Protein AF-A0A1X9MBG9-F1 (afdb_monomer_lite)

Structure (mmCIF, N/CA/C/O backbone):
data_AF-A0A1X9MBG9-F1
#
_entry.id   AF-A0A1X9MBG9-F1
#
loop_
_atom_site.group_PDB
_atom_site.id
_atom_site.type_symbol
_atom_site.label_atom_id
_atom_site.label_alt_id
_atom_site.label_comp_id
_atom_site.label_asym_id
_atom_site.label_entity_id
_atom_site.label_seq_id
_atom_site.pdbx_PDB_ins_code
_atom_site.Cartn_x
_atom_site.Cartn_y
_atom_site.Cartn_z
_atom_site.occupancy
_atom_site.B_iso_or_equiv
_atom_site.auth_seq_id
_atom_site.auth_comp_id
_atom_site.auth_asym_id
_atom_site.auth_atom_id
_atom_site.pdbx_PDB_model_num
ATOM 1 N N . MET A 1 1 ? 6.823 -21.644 5.432 1.00 43.78 1 MET A N 1
ATOM 2 C CA . MET A 1 1 ? 5.943 -20.482 5.663 1.00 43.78 1 MET A CA 1
ATOM 3 C C . MET A 1 1 ? 6.638 -19.580 6.675 1.00 43.78 1 MET A C 1
ATOM 5 O O . MET A 1 1 ? 6.839 -20.013 7.802 1.00 43.78 1 MET A O 1
ATOM 9 N N . LEU A 1 2 ? 7.128 -18.412 6.254 1.00 40.94 2 LEU A N 1
ATOM 10 C CA . LEU A 1 2 ? 7.703 -17.411 7.163 1.00 40.94 2 LEU A CA 1
ATOM 11 C C . LEU A 1 2 ? 6.533 -16.641 7.786 1.00 40.94 2 LEU A C 1
ATOM 13 O O . LEU A 1 2 ? 5.753 -16.050 7.049 1.00 40.94 2 LEU A O 1
ATOM 17 N N . LYS A 1 3 ? 6.376 -16.708 9.113 1.00 43.97 3 LYS A N 1
ATOM 18 C CA . LYS A 1 3 ? 5.411 -15.889 9.861 1.00 43.97 3 LYS A CA 1
ATOM 19 C C . LYS A 1 3 ? 6.090 -14.587 10.278 1.00 43.97 3 LYS A C 1
ATOM 21 O O . LYS A 1 3 ? 7.106 -14.641 10.970 1.00 43.97 3 LYS A O 1
ATOM 26 N N . ILE A 1 4 ? 5.523 -13.449 9.890 1.00 54.88 4 ILE A N 1
ATOM 27 C CA . ILE A 1 4 ? 5.888 -12.126 10.412 1.00 54.88 4 ILE A CA 1
ATOM 28 C C . ILE A 1 4 ? 4.855 -11.800 11.494 1.00 54.88 4 ILE A C 1
ATOM 30 O O . ILE A 1 4 ? 3.821 -11.210 11.215 1.00 54.88 4 ILE A O 1
ATOM 34 N N . GLY A 1 5 ? 5.052 -12.298 12.716 1.00 63.59 5 GLY A N 1
ATOM 35 C CA . GLY A 1 5 ? 4.007 -12.206 13.746 1.00 63.59 5 GLY A CA 1
ATOM 36 C C . GLY A 1 5 ? 2.673 -12.819 13.282 1.00 63.59 5 GLY A C 1
ATOM 37 O O . GLY A 1 5 ? 2.654 -13.950 12.787 1.00 63.59 5 GLY A O 1
ATOM 38 N N . GLU A 1 6 ? 1.576 -12.074 13.442 1.00 79.56 6 GLU A N 1
ATOM 39 C CA . GLU A 1 6 ? 0.221 -12.428 12.973 1.00 79.56 6 GLU A CA 1
ATOM 40 C C . GLU A 1 6 ? -0.058 -12.028 11.508 1.00 79.56 6 GLU A C 1
ATOM 42 O O . GLU A 1 6 ? -1.164 -12.238 11.015 1.00 79.56 6 GLU A O 1
ATOM 47 N N . MET A 1 7 ? 0.931 -11.489 10.786 1.00 88.56 7 MET A N 1
ATOM 48 C CA . MET A 1 7 ? 0.772 -11.098 9.386 1.00 88.56 7 MET A CA 1
ATOM 49 C C . MET A 1 7 ? 0.807 -12.321 8.458 1.00 88.56 7 MET A C 1
ATOM 51 O O . MET A 1 7 ? 1.731 -13.145 8.482 1.00 88.56 7 MET A O 1
ATOM 55 N N . ASN A 1 8 ? -0.219 -12.416 7.621 1.00 91.19 8 ASN A N 1
ATOM 56 C CA . ASN A 1 8 ? -0.389 -13.398 6.564 1.00 91.19 8 ASN A CA 1
ATOM 57 C C . ASN A 1 8 ? 0.227 -12.897 5.254 1.00 91.19 8 ASN A C 1
ATOM 59 O O . ASN A 1 8 ? 0.450 -11.702 5.067 1.00 91.19 8 ASN A O 1
ATOM 63 N N . ARG A 1 9 ? 0.484 -13.838 4.340 1.00 91.94 9 ARG A N 1
ATOM 64 C CA . ARG A 1 9 ? 0.941 -13.556 2.978 1.00 91.94 9 ARG A CA 1
ATOM 65 C C . ARG A 1 9 ? 0.160 -14.398 1.977 1.00 91.94 9 ARG A C 1
ATOM 67 O O . ARG A 1 9 ? 0.116 -15.620 2.137 1.00 91.94 9 ARG A O 1
ATOM 74 N N . SER A 1 10 ? -0.368 -13.772 0.932 1.00 92.06 10 SER A N 1
ATOM 75 C CA . SER A 1 10 ? -0.927 -14.449 -0.247 1.00 92.06 10 SER A CA 1
ATOM 76 C C . SER A 1 10 ? -0.186 -14.027 -1.514 1.00 92.06 10 SER A C 1
ATOM 78 O O . SER A 1 10 ? 0.456 -12.980 -1.550 1.00 92.06 10 SER A O 1
ATOM 80 N N . PHE A 1 11 ? -0.235 -14.881 -2.533 1.00 91.25 11 PHE A N 1
ATOM 81 C CA . PHE A 1 11 ? 0.259 -14.584 -3.874 1.00 91.25 11 PHE A CA 1
ATOM 82 C C . PHE A 1 11 ? -0.929 -14.623 -4.832 1.00 91.25 11 PHE A C 1
ATOM 84 O O . PHE A 1 11 ? -1.712 -15.574 -4.772 1.00 91.25 11 PHE A O 1
ATOM 91 N N . ASN A 1 12 ? -1.069 -13.602 -5.670 1.00 89.12 12 ASN A N 1
ATOM 92 C CA . ASN A 1 12 ? -2.029 -13.569 -6.766 1.00 89.12 12 ASN A CA 1
ATOM 93 C C . ASN A 1 12 ? -1.282 -13.864 -8.063 1.00 89.12 12 ASN A C 1
ATOM 95 O O . ASN A 1 12 ? -0.416 -13.100 -8.476 1.00 89.12 12 ASN A O 1
ATOM 99 N N . GLU A 1 13 ? -1.618 -14.997 -8.676 1.00 84.50 13 GLU A N 1
ATOM 100 C CA . GLU A 1 13 ? -0.974 -15.466 -9.904 1.00 84.50 13 GLU A CA 1
ATOM 101 C C . GLU A 1 13 ? -1.325 -14.607 -11.125 1.00 84.50 13 GLU A C 1
ATOM 103 O O . GLU A 1 13 ? -0.520 -14.529 -12.045 1.00 84.50 13 GLU A O 1
ATOM 108 N N . GLU A 1 14 ? -2.498 -13.965 -11.149 1.00 83.81 14 GLU A N 1
ATOM 109 C CA . GLU A 1 14 ? -2.943 -13.148 -12.287 1.00 83.81 14 GLU A CA 1
ATOM 110 C C . GLU A 1 14 ? -2.207 -11.807 -12.346 1.00 83.81 14 GLU A C 1
ATOM 112 O O . GLU A 1 14 ? -1.862 -11.338 -13.429 1.00 83.81 14 GLU A O 1
ATOM 117 N N . GLU A 1 15 ? -1.950 -11.207 -11.184 1.00 83.56 15 GLU A N 1
ATOM 118 C CA . GLU A 1 15 ? -1.232 -9.931 -11.075 1.00 83.56 15 GLU A CA 1
ATOM 119 C C . GLU A 1 15 ? 0.274 -10.094 -10.827 1.00 83.56 15 GLU A C 1
ATOM 121 O O . GLU A 1 15 ? 1.006 -9.111 -10.862 1.00 83.56 15 GLU A O 1
ATOM 126 N N . GLU A 1 16 ? 0.734 -11.318 -10.551 1.00 88.31 16 GLU A N 1
ATOM 127 C CA . GLU A 1 16 ? 2.089 -11.610 -10.059 1.00 88.31 16 GLU A CA 1
ATOM 128 C C . GLU A 1 16 ? 2.459 -10.811 -8.784 1.00 88.31 16 GLU A C 1
ATOM 130 O O . GLU A 1 16 ? 3.627 -10.519 -8.518 1.00 88.31 16 GLU A O 1
ATOM 135 N N . THR A 1 17 ? 1.452 -10.524 -7.949 1.00 91.94 17 THR A N 1
ATOM 136 C CA . THR A 1 17 ? 1.548 -9.689 -6.739 1.00 91.94 17 THR A CA 1
ATOM 137 C C . THR A 1 17 ? 1.591 -10.531 -5.465 1.00 91.94 17 THR A C 1
ATOM 139 O O . THR A 1 17 ? 0.787 -11.452 -5.279 1.00 91.94 17 THR A O 1
ATOM 142 N N . TYR A 1 18 ? 2.454 -10.169 -4.512 1.00 94.75 18 TYR A N 1
ATOM 143 C CA . TYR A 1 18 ? 2.324 -10.612 -3.121 1.00 94.75 18 TYR A CA 1
ATOM 144 C C . TYR A 1 18 ? 1.553 -9.586 -2.290 1.00 94.75 18 TYR A C 1
ATOM 146 O O . TYR A 1 18 ? 1.871 -8.399 -2.312 1.00 94.75 18 TYR A O 1
ATOM 154 N N . TYR A 1 19 ? 0.603 -10.058 -1.482 1.00 95.69 19 TYR A N 1
ATOM 155 C CA . TYR A 1 19 ? -0.086 -9.231 -0.490 1.00 95.69 19 TYR A CA 1
ATOM 156 C C . TYR A 1 19 ? 0.262 -9.675 0.921 1.00 95.69 19 TYR A C 1
ATOM 158 O O . TYR A 1 19 ? 0.309 -10.876 1.213 1.00 95.69 19 TYR A O 1
ATOM 166 N N . TYR A 1 20 ? 0.433 -8.699 1.806 1.00 95.75 20 TYR A N 1
ATOM 167 C CA . TYR A 1 20 ? 0.710 -8.894 3.221 1.00 95.75 20 TYR A CA 1
ATOM 168 C C . TYR A 1 20 ? -0.336 -8.160 4.061 1.00 95.75 20 TYR A C 1
ATOM 170 O O . TYR A 1 20 ? -0.614 -6.980 3.835 1.00 95.75 20 TYR A O 1
ATOM 178 N N . TYR A 1 21 ? -0.941 -8.875 5.009 1.00 95.44 21 TYR A N 1
ATOM 179 C CA . TYR A 1 21 ? -2.094 -8.384 5.769 1.00 95.44 21 TYR A CA 1
ATOM 180 C C . TYR A 1 21 ? -2.269 -9.113 7.106 1.00 95.44 21 TYR A C 1
ATOM 182 O O . TYR A 1 21 ? -1.902 -10.279 7.249 1.00 95.44 21 TYR A O 1
ATOM 190 N N . SER A 1 22 ? -2.898 -8.459 8.078 1.00 94.12 22 SER A N 1
ATOM 191 C CA . SER A 1 22 ? -3.495 -9.096 9.261 1.00 94.12 22 SER A CA 1
ATOM 192 C C . SER A 1 22 ? -5.019 -8.935 9.231 1.00 94.12 22 SER A C 1
ATOM 194 O O . SER A 1 22 ? -5.545 -8.150 8.442 1.00 94.12 22 SER A O 1
ATOM 196 N N . GLU A 1 23 ? -5.752 -9.656 10.085 1.00 92.50 23 GLU A N 1
ATOM 197 C CA . GLU A 1 23 ? -7.210 -9.470 10.201 1.00 92.50 23 GLU A CA 1
ATOM 198 C C . GLU A 1 23 ? -7.570 -8.022 10.559 1.00 92.50 23 GLU A C 1
ATOM 200 O O . GLU A 1 23 ? -8.516 -7.460 10.011 1.00 92.50 23 GLU A O 1
ATOM 205 N N . GLN A 1 24 ? -6.783 -7.396 11.439 1.00 94.19 24 GLN A N 1
ATOM 206 C CA . GLN A 1 24 ? -6.974 -6.000 11.817 1.00 94.19 24 GLN A CA 1
ATOM 207 C C . GLN A 1 24 ? -6.776 -5.063 10.619 1.00 94.19 24 GLN A C 1
ATOM 209 O O . GLN A 1 24 ? -7.629 -4.215 10.378 1.00 94.19 24 GLN A O 1
ATOM 214 N N . MET A 1 25 ? -5.721 -5.272 9.822 1.00 95.88 25 MET A N 1
ATOM 215 C CA . MET A 1 25 ? -5.480 -4.474 8.616 1.00 95.88 25 MET A CA 1
ATOM 216 C C . MET A 1 25 ? -6.629 -4.608 7.618 1.00 95.88 25 MET A C 1
ATOM 218 O O . MET A 1 25 ? -7.091 -3.604 7.094 1.00 95.88 25 MET A O 1
ATOM 222 N N . LEU A 1 26 ? -7.144 -5.821 7.388 1.00 95.12 26 LEU A N 1
ATOM 223 C CA . LEU A 1 26 ? -8.272 -6.019 6.473 1.00 95.12 26 LEU A CA 1
ATOM 224 C C . LEU A 1 26 ? -9.558 -5.343 6.972 1.00 95.12 26 LEU A C 1
ATOM 226 O O . LEU A 1 26 ? -10.315 -4.810 6.160 1.00 95.12 26 LEU A O 1
ATOM 230 N N . ASN A 1 27 ? -9.797 -5.328 8.287 1.00 94.19 27 ASN A N 1
ATOM 231 C CA . ASN A 1 27 ? -10.921 -4.600 8.884 1.00 94.19 27 ASN A CA 1
ATOM 232 C C . ASN A 1 27 ? -10.763 -3.082 8.738 1.00 94.19 27 ASN A C 1
ATOM 234 O O . ASN A 1 27 ? -11.734 -2.398 8.421 1.00 94.19 27 ASN A O 1
ATOM 238 N N . ASP A 1 28 ? -9.538 -2.583 8.902 1.00 96.62 28 ASP A N 1
ATOM 239 C CA . ASP A 1 28 ? -9.165 -1.184 8.667 1.00 96.62 28 ASP A CA 1
ATOM 240 C C . ASP A 1 28 ? -9.006 -0.856 7.172 1.00 96.62 28 ASP A C 1
ATOM 242 O O . ASP A 1 28 ? -8.676 0.275 6.824 1.00 96.62 28 ASP A O 1
ATOM 246 N N . LYS A 1 29 ? -9.242 -1.836 6.287 1.00 96.88 29 LYS A N 1
ATOM 247 C CA . LYS A 1 29 ? -9.101 -1.727 4.831 1.00 96.88 29 LYS A CA 1
ATOM 248 C C . LYS A 1 29 ? -7.719 -1.212 4.410 1.00 96.88 29 LYS A C 1
ATOM 250 O O . LYS A 1 29 ? -7.599 -0.339 3.554 1.00 96.88 29 LYS A O 1
ATOM 255 N N . VAL A 1 30 ? -6.681 -1.800 5.002 1.00 97.81 30 VAL A N 1
ATOM 256 C CA . VAL A 1 30 ? -5.257 -1.598 4.708 1.00 97.81 30 VAL A CA 1
ATOM 257 C C . VAL A 1 30 ? -4.635 -2.905 4.208 1.00 97.81 30 VAL A C 1
ATOM 259 O O . VAL A 1 30 ? -4.929 -3.985 4.725 1.00 97.81 30 VAL A O 1
ATOM 262 N N . VAL A 1 31 ? -3.735 -2.822 3.231 1.00 97.50 31 VAL A N 1
ATOM 263 C CA . VAL A 1 31 ? -2.938 -3.960 2.746 1.00 97.50 31 VAL A CA 1
ATOM 264 C C . VAL A 1 31 ? -1.575 -3.486 2.246 1.00 97.50 31 VAL A C 1
ATOM 266 O O . VAL A 1 31 ? -1.452 -2.376 1.737 1.00 97.50 31 VAL A O 1
ATOM 269 N N . ILE A 1 32 ? -0.543 -4.318 2.387 1.00 98.19 32 ILE A N 1
ATOM 270 C CA . ILE A 1 32 ? 0.776 -4.065 1.794 1.00 98.19 32 ILE A CA 1
ATOM 271 C C . ILE A 1 32 ? 0.908 -4.931 0.539 1.00 98.19 32 ILE A C 1
ATOM 273 O O . ILE A 1 32 ? 0.652 -6.137 0.596 1.00 98.19 32 ILE A O 1
ATOM 277 N N . LYS A 1 33 ? 1.338 -4.334 -0.570 1.00 97.19 33 LYS A N 1
ATOM 278 C CA . LYS A 1 33 ? 1.596 -4.997 -1.853 1.00 97.19 33 LYS A CA 1
ATOM 279 C C . LYS A 1 33 ? 3.081 -5.015 -2.154 1.00 97.19 33 LYS A C 1
ATOM 281 O O . LYS A 1 33 ? 3.774 -4.030 -1.928 1.00 97.19 33 LYS A O 1
ATOM 286 N N . GLU A 1 34 ? 3.554 -6.128 -2.692 1.00 97.25 34 GLU A N 1
ATOM 287 C CA . GLU A 1 34 ? 4.887 -6.266 -3.266 1.00 97.25 34 GLU A CA 1
ATOM 288 C C . GLU A 1 34 ? 4.755 -6.809 -4.686 1.00 97.25 34 GLU A C 1
ATOM 290 O O . GLU A 1 34 ? 4.195 -7.885 -4.899 1.00 97.25 34 GLU A O 1
ATOM 295 N N . ASN A 1 35 ? 5.320 -6.067 -5.631 1.00 95.19 35 ASN A N 1
ATOM 296 C CA . ASN A 1 35 ? 5.363 -6.400 -7.043 1.00 95.19 35 ASN A CA 1
ATOM 297 C C . ASN A 1 35 ? 6.802 -6.433 -7.529 1.00 95.19 35 ASN A C 1
ATOM 299 O O . ASN A 1 35 ? 7.615 -5.594 -7.149 1.00 95.19 35 ASN A O 1
ATOM 303 N N . THR A 1 36 ? 7.112 -7.393 -8.392 1.00 93.00 36 THR A N 1
ATOM 304 C CA . THR A 1 36 ? 8.385 -7.446 -9.114 1.00 93.00 36 THR A CA 1
ATOM 305 C C . THR A 1 36 ? 8.082 -7.526 -10.596 1.00 93.00 36 THR A C 1
ATOM 307 O O . THR A 1 36 ? 7.337 -8.404 -11.015 1.00 93.00 36 THR A O 1
ATOM 310 N N . PHE A 1 37 ? 8.644 -6.624 -11.391 1.00 91.06 37 PHE A N 1
ATOM 311 C CA . PHE A 1 37 ? 8.386 -6.577 -12.830 1.00 91.06 37 PHE A CA 1
ATOM 312 C C . PHE A 1 37 ? 9.644 -6.176 -13.597 1.00 91.06 37 PHE A C 1
ATOM 314 O O . PHE A 1 37 ? 10.601 -5.634 -13.042 1.00 91.06 37 PHE A O 1
ATOM 321 N N . MET A 1 38 ? 9.637 -6.483 -14.893 1.00 91.94 38 MET A N 1
ATOM 322 C CA . MET A 1 38 ? 10.690 -6.093 -15.822 1.00 91.94 38 MET A CA 1
ATOM 323 C C . MET A 1 38 ? 10.331 -4.760 -16.480 1.00 91.94 38 MET A C 1
ATOM 325 O O . MET A 1 38 ? 9.210 -4.582 -16.962 1.00 91.94 38 MET A O 1
ATOM 329 N N . THR A 1 39 ? 11.274 -3.824 -16.502 1.00 89.56 39 THR A N 1
ATOM 330 C CA . THR A 1 39 ? 11.106 -2.531 -17.167 1.00 89.56 39 THR A CA 1
ATOM 331 C C . THR A 1 39 ? 11.413 -2.624 -18.660 1.00 89.56 39 THR A C 1
ATOM 333 O O . THR A 1 39 ? 11.897 -3.635 -19.163 1.00 89.56 39 THR A O 1
ATOM 336 N N . ILE A 1 40 ? 11.140 -1.538 -19.388 1.00 88.81 40 ILE A N 1
ATOM 337 C CA . ILE A 1 40 ? 11.424 -1.429 -20.830 1.00 88.81 40 ILE A CA 1
ATOM 338 C C . ILE A 1 40 ? 12.934 -1.527 -21.121 1.00 88.81 40 ILE A C 1
ATOM 340 O O . ILE A 1 40 ? 13.314 -1.931 -22.217 1.00 88.81 40 ILE A O 1
ATOM 344 N N . ASP A 1 41 ? 13.778 -1.192 -20.143 1.00 92.00 41 ASP A N 1
ATOM 345 C CA . ASP A 1 41 ? 15.239 -1.220 -20.256 1.00 92.00 41 ASP A CA 1
ATOM 346 C C . ASP A 1 41 ? 15.845 -2.563 -19.792 1.00 92.00 41 ASP A C 1
ATOM 348 O O . ASP A 1 41 ? 17.032 -2.628 -19.478 1.00 92.00 41 ASP A O 1
ATOM 352 N N . ASP A 1 42 ? 15.036 -3.630 -19.726 1.00 90.44 42 ASP A N 1
ATOM 353 C CA . ASP A 1 42 ? 15.407 -4.975 -19.254 1.00 90.44 42 ASP A CA 1
ATOM 354 C C . ASP A 1 42 ? 15.920 -5.027 -17.795 1.00 90.44 42 ASP A C 1
ATOM 356 O O . ASP A 1 42 ? 16.530 -6.015 -17.371 1.00 90.44 42 ASP A O 1
ATOM 360 N N . ASN A 1 43 ? 15.646 -3.991 -16.991 1.00 92.06 43 ASN A N 1
ATOM 361 C CA . ASN A 1 43 ? 15.921 -4.008 -15.554 1.00 92.06 43 ASN A CA 1
ATOM 362 C C . ASN A 1 43 ? 14.788 -4.713 -14.804 1.00 92.06 43 ASN A C 1
ATOM 364 O O . ASN A 1 43 ? 13.635 -4.680 -15.228 1.00 92.06 43 ASN A O 1
ATOM 368 N N . VAL A 1 44 ? 15.110 -5.337 -13.671 1.00 93.88 44 VAL A N 1
ATOM 369 C CA . VAL A 1 44 ? 14.109 -5.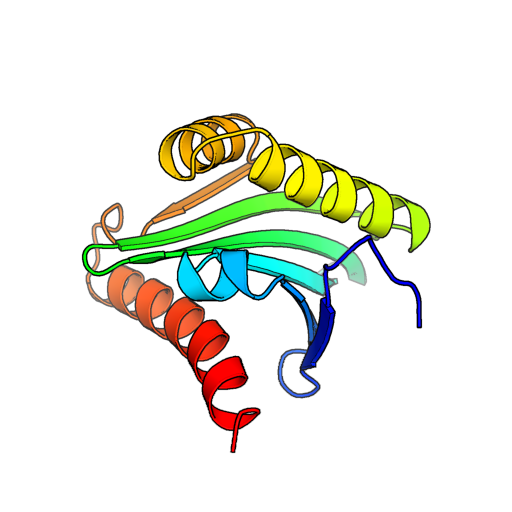905 -12.760 1.00 93.88 44 VAL A CA 1
ATOM 370 C C . VAL A 1 44 ? 13.994 -4.988 -11.556 1.00 93.88 44 VAL A C 1
ATOM 372 O O . VAL A 1 44 ? 14.991 -4.738 -10.877 1.00 93.88 44 VAL A O 1
ATOM 375 N N . GLU A 1 45 ? 12.782 -4.521 -11.295 1.00 95.69 45 GLU A N 1
ATOM 376 C CA . GLU A 1 45 ? 12.475 -3.601 -10.202 1.00 95.69 45 GLU A CA 1
ATOM 377 C C . GLU A 1 45 ? 11.523 -4.248 -9.200 1.00 95.69 45 GLU A C 1
ATOM 379 O O . GLU A 1 45 ? 10.744 -5.148 -9.538 1.00 95.69 45 GLU A O 1
ATOM 384 N N . THR A 1 46 ? 11.576 -3.767 -7.960 1.00 96.88 46 THR A N 1
ATOM 385 C CA . THR A 1 46 ? 10.603 -4.098 -6.918 1.00 96.88 46 THR A CA 1
ATOM 386 C C . THR A 1 46 ? 9.814 -2.849 -6.548 1.00 96.88 46 THR A C 1
ATOM 388 O O . THR A 1 46 ? 10.392 -1.803 -6.261 1.00 96.88 46 THR A O 1
ATOM 391 N N . ILE A 1 47 ? 8.489 -2.977 -6.489 1.00 97.56 47 ILE A N 1
ATOM 392 C CA . ILE A 1 47 ? 7.598 -1.990 -5.881 1.00 97.56 47 ILE A CA 1
ATOM 393 C C . ILE A 1 47 ? 7.022 -2.576 -4.600 1.00 97.56 47 ILE A C 1
ATOM 395 O O . ILE A 1 47 ? 6.474 -3.677 -4.614 1.00 97.56 47 ILE A O 1
ATOM 399 N N . ILE A 1 48 ? 7.109 -1.820 -3.507 1.00 98.38 48 ILE A N 1
ATOM 400 C CA . ILE A 1 48 ? 6.365 -2.090 -2.276 1.00 98.38 48 ILE A CA 1
ATOM 401 C C . ILE A 1 48 ? 5.447 -0.903 -2.024 1.00 98.38 48 ILE A C 1
ATOM 403 O O . ILE A 1 48 ? 5.925 0.231 -1.930 1.00 98.38 48 ILE A O 1
ATOM 407 N N . SER A 1 49 ? 4.150 -1.153 -1.889 1.00 98.19 49 SER A N 1
ATOM 408 C CA . SER A 1 49 ? 3.168 -0.112 -1.595 1.00 98.19 49 SER A CA 1
ATOM 409 C C . SER A 1 49 ? 2.208 -0.503 -0.479 1.00 98.19 49 SER A C 1
ATOM 411 O O . SER A 1 49 ? 2.080 -1.675 -0.123 1.00 98.19 49 SER A O 1
ATOM 413 N N . VAL A 1 50 ? 1.570 0.500 0.114 1.00 98.50 50 VAL A N 1
ATOM 414 C CA . VAL A 1 50 ? 0.466 0.331 1.058 1.00 98.50 50 VAL A CA 1
ATOM 415 C C . VAL A 1 50 ? -0.786 0.888 0.409 1.00 98.50 50 VAL A C 1
ATOM 417 O O . VAL A 1 50 ? -0.815 2.060 0.049 1.00 98.50 50 VAL A O 1
ATOM 420 N N . GLU A 1 51 ? -1.817 0.063 0.285 1.00 98.12 51 GLU A N 1
ATOM 421 C CA . GLU A 1 51 ? -3.129 0.492 -0.189 1.00 98.12 51 GLU A CA 1
ATOM 422 C C . GLU A 1 51 ? -4.079 0.661 0.999 1.00 98.12 51 GLU A C 1
ATOM 424 O O . GLU A 1 51 ? -4.098 -0.160 1.922 1.00 98.12 51 GLU A O 1
ATOM 429 N N . HIS A 1 52 ? -4.882 1.721 0.959 1.00 97.88 52 HIS A N 1
ATOM 430 C CA . HIS A 1 52 ? -5.938 1.997 1.925 1.00 97.88 52 HIS A CA 1
ATOM 431 C C . HIS A 1 52 ? -7.231 2.380 1.202 1.00 97.88 52 HIS A C 1
ATOM 433 O O . HIS A 1 52 ? -7.228 3.207 0.287 1.00 97.88 52 HIS A O 1
ATOM 439 N N . LEU A 1 53 ? -8.345 1.779 1.617 1.00 95.69 53 LEU A N 1
ATOM 440 C CA . LEU A 1 53 ? -9.667 2.042 1.055 1.00 95.69 53 LEU A CA 1
ATOM 441 C C . LEU A 1 53 ? -10.639 2.452 2.152 1.00 95.69 53 LEU A C 1
ATOM 443 O O . LEU A 1 53 ? -10.897 1.694 3.077 1.00 95.69 53 LEU A O 1
ATOM 447 N N . ASN A 1 54 ? -11.271 3.608 2.010 1.00 90.56 54 ASN A N 1
ATOM 448 C CA . ASN A 1 54 ? -12.386 3.988 2.870 1.00 90.56 54 ASN A CA 1
ATOM 449 C C . ASN A 1 54 ? -13.579 4.468 2.034 1.00 90.56 54 ASN A C 1
ATOM 451 O O . ASN A 1 54 ? -13.531 4.509 0.806 1.00 90.56 54 ASN A O 1
ATOM 455 N N . ASP A 1 55 ? -14.673 4.826 2.706 1.00 85.00 55 ASP A N 1
ATOM 456 C CA . ASP A 1 55 ? -15.915 5.243 2.043 1.00 85.00 55 ASP A CA 1
ATOM 457 C C . ASP A 1 55 ? -15.757 6.502 1.169 1.00 85.00 55 ASP A C 1
ATOM 459 O O . ASP A 1 55 ? -16.606 6.776 0.317 1.00 85.00 55 ASP A O 1
ATOM 463 N N . LEU A 1 56 ? -14.702 7.292 1.389 1.00 88.56 56 LEU A N 1
ATOM 464 C CA . LEU A 1 56 ? -14.470 8.574 0.725 1.00 88.56 56 LEU A CA 1
ATOM 465 C C . LEU A 1 56 ? -13.343 8.526 -0.308 1.00 88.56 56 LEU A C 1
ATOM 467 O O . LEU A 1 56 ? -13.427 9.245 -1.305 1.00 88.56 56 LEU A O 1
ATOM 471 N N . ASP A 1 57 ? -12.302 7.726 -0.078 1.00 93.69 57 ASP A N 1
ATOM 472 C CA . ASP A 1 57 ? -11.088 7.728 -0.893 1.00 93.69 57 ASP A CA 1
ATOM 473 C C . ASP A 1 57 ? -10.458 6.339 -1.037 1.00 93.69 57 ASP A C 1
ATOM 475 O O . ASP A 1 57 ? -10.682 5.432 -0.232 1.00 93.69 57 ASP A O 1
ATOM 479 N N . ALA A 1 58 ? -9.630 6.219 -2.070 1.00 96.56 58 ALA A N 1
ATOM 480 C CA . ALA A 1 58 ? -8.740 5.096 -2.297 1.00 96.56 58 ALA A CA 1
ATOM 481 C C . ALA A 1 58 ? -7.318 5.648 -2.472 1.00 96.56 58 ALA A C 1
ATOM 483 O O . ALA A 1 58 ? -7.079 6.519 -3.317 1.00 96.56 58 ALA A O 1
ATOM 484 N N . GLU A 1 59 ? -6.402 5.172 -1.637 1.00 97.75 59 GLU A N 1
ATOM 485 C CA . GLU A 1 59 ? -5.054 5.707 -1.472 1.00 97.75 59 GLU A CA 1
ATOM 486 C C . GLU A 1 59 ? -4.007 4.611 -1.701 1.00 97.75 59 GLU A C 1
ATOM 488 O O . GLU A 1 59 ? -4.141 3.510 -1.171 1.00 97.75 59 GLU A O 1
ATOM 493 N N . ASP A 1 60 ? -2.956 4.929 -2.455 1.00 97.88 60 ASP A N 1
ATOM 494 C CA . ASP A 1 60 ? -1.774 4.085 -2.657 1.00 97.88 60 ASP A CA 1
ATOM 495 C C . ASP A 1 60 ? -0.514 4.869 -2.264 1.00 97.88 60 ASP A C 1
ATOM 497 O O . ASP A 1 60 ? -0.237 5.957 -2.787 1.00 97.88 60 ASP A O 1
ATOM 501 N N . PHE A 1 61 ? 0.232 4.318 -1.309 1.00 98.31 61 PHE A N 1
ATOM 502 C CA . PHE A 1 61 ? 1.470 4.869 -0.769 1.00 98.31 61 PHE A CA 1
ATOM 503 C C . PHE A 1 61 ? 2.634 3.987 -1.219 1.00 98.31 61 PHE A C 1
ATOM 505 O O . PHE A 1 61 ? 2.870 2.916 -0.661 1.00 98.31 61 PHE A O 1
ATOM 512 N N . THR A 1 62 ? 3.383 4.418 -2.232 1.00 98.31 62 THR A N 1
ATOM 513 C CA . THR A 1 62 ? 4.571 3.693 -2.692 1.00 98.31 62 THR A CA 1
ATOM 514 C C . THR A 1 62 ? 5.713 3.916 -1.703 1.00 98.31 62 THR A C 1
ATOM 516 O O . THR A 1 62 ? 6.216 5.030 -1.564 1.00 98.31 62 THR A O 1
ATOM 519 N N . MET A 1 63 ? 6.141 2.856 -1.023 1.00 98.44 63 MET A N 1
ATOM 520 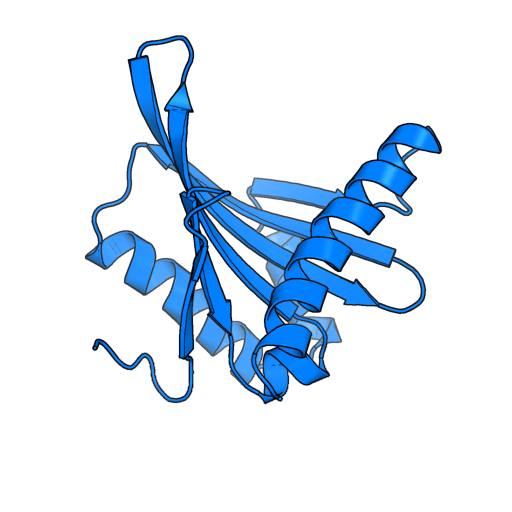C CA . MET A 1 63 ? 7.190 2.895 0.005 1.00 98.44 63 MET A CA 1
ATOM 521 C C . MET A 1 63 ? 8.575 2.610 -0.554 1.00 98.44 63 MET A C 1
ATOM 523 O O . MET A 1 63 ? 9.576 3.092 -0.030 1.00 98.44 63 MET A O 1
ATOM 527 N N . TYR A 1 64 ? 8.630 1.830 -1.626 1.00 98.19 64 TYR A N 1
ATOM 528 C CA . TYR A 1 64 ? 9.850 1.528 -2.350 1.00 98.19 64 TYR A CA 1
ATOM 529 C C . TYR A 1 64 ? 9.513 1.324 -3.820 1.00 98.19 64 TYR A C 1
ATOM 531 O O . TYR A 1 64 ? 8.520 0.668 -4.131 1.00 98.19 64 TYR A O 1
ATOM 539 N N . TRP A 1 65 ? 10.337 1.884 -4.699 1.00 96.62 65 TRP A N 1
ATOM 540 C CA . TRP A 1 65 ? 10.291 1.634 -6.132 1.00 96.62 65 TRP A CA 1
ATOM 541 C C . TRP A 1 65 ? 11.672 1.903 -6.719 1.00 96.62 65 TRP A C 1
ATOM 543 O O . TRP A 1 65 ? 12.044 3.058 -6.922 1.00 96.62 65 TRP A O 1
ATOM 553 N N . ASP A 1 66 ? 12.441 0.836 -6.910 1.00 95.62 66 ASP A N 1
ATOM 554 C CA . ASP A 1 66 ? 13.789 0.884 -7.480 1.00 95.62 66 ASP A CA 1
ATOM 555 C C . ASP A 1 66 ? 14.234 -0.548 -7.851 1.00 95.62 66 ASP A C 1
ATOM 557 O O . ASP A 1 66 ? 13.395 -1.446 -8.001 1.00 95.62 66 ASP A O 1
ATOM 561 N N . ASP A 1 67 ? 15.547 -0.759 -7.960 1.00 95.81 67 ASP A N 1
ATOM 562 C CA . ASP A 1 67 ? 16.231 -2.045 -8.115 1.00 95.81 67 ASP A CA 1
ATOM 563 C C . ASP A 1 67 ? 15.573 -3.230 -7.374 1.00 95.81 67 ASP A C 1
ATOM 565 O O . ASP A 1 67 ? 15.058 -3.123 -6.258 1.00 95.81 67 ASP A O 1
ATOM 569 N N . LEU A 1 68 ? 15.673 -4.421 -7.973 1.00 96.62 68 LEU A N 1
ATOM 570 C CA . LEU A 1 68 ? 15.223 -5.674 -7.366 1.00 96.62 68 LEU A CA 1
ATOM 571 C C . LEU A 1 68 ? 15.760 -5.855 -5.937 1.00 96.62 68 LEU A C 1
ATOM 573 O O . LEU A 1 68 ? 16.970 -5.963 -5.700 1.00 96.62 68 LEU A O 1
ATOM 577 N N . LEU A 1 69 ? 14.841 -6.012 -4.989 1.00 96.62 69 LEU A N 1
ATOM 578 C CA . LEU A 1 69 ? 15.181 -6.324 -3.610 1.00 96.62 69 LEU A CA 1
ATOM 579 C C . LEU A 1 69 ? 15.466 -7.813 -3.428 1.00 96.62 69 LEU A C 1
ATOM 581 O O . LEU A 1 69 ? 14.758 -8.694 -3.920 1.00 96.62 69 LEU A O 1
ATOM 585 N N . SER A 1 70 ? 16.489 -8.122 -2.629 1.00 96.00 70 SER A N 1
ATOM 586 C CA . SER A 1 70 ? 16.629 -9.484 -2.118 1.00 96.00 70 SER A CA 1
ATOM 587 C C . SER A 1 70 ? 15.476 -9.810 -1.156 1.00 96.00 70 SER A C 1
ATOM 589 O O . SER A 1 70 ? 14.999 -8.918 -0.446 1.00 96.00 70 SER A O 1
ATOM 591 N N . PRO A 1 71 ? 15.087 -11.092 -1.005 1.00 93.62 71 PRO A N 1
ATOM 592 C CA . PRO A 1 71 ? 13.968 -11.468 -0.138 1.00 93.62 71 PRO A CA 1
ATOM 593 C C . PRO A 1 71 ? 14.083 -10.963 1.309 1.00 93.62 71 PRO A C 1
ATOM 595 O O . PRO A 1 71 ? 13.075 -10.693 1.954 1.00 93.62 71 PRO A O 1
ATOM 598 N N . ILE A 1 72 ? 15.306 -10.823 1.839 1.00 94.19 72 ILE A N 1
ATOM 599 C CA . ILE A 1 72 ? 15.527 -10.305 3.197 1.00 94.19 72 ILE A CA 1
ATOM 600 C C . ILE A 1 72 ? 15.345 -8.783 3.289 1.00 94.19 72 ILE A C 1
ATOM 602 O O . ILE A 1 72 ? 14.975 -8.290 4.354 1.00 94.19 72 ILE A O 1
ATOM 606 N N . GLN A 1 73 ? 15.598 -8.039 2.208 1.00 97.12 73 GLN A N 1
ATOM 607 C CA . GLN A 1 73 ? 15.363 -6.595 2.160 1.00 97.12 73 GLN A CA 1
ATOM 608 C C . GLN A 1 73 ? 13.867 -6.300 2.070 1.00 97.12 73 GLN A C 1
ATOM 610 O O . GLN A 1 73 ? 13.376 -5.563 2.924 1.00 97.12 73 GLN A O 1
ATOM 615 N N . SER A 1 74 ? 13.141 -6.946 1.145 1.00 96.12 74 SER A N 1
ATOM 616 C CA . SER A 1 74 ? 11.675 -6.833 1.070 1.00 96.12 74 SER A CA 1
ATOM 617 C C . SER A 1 74 ? 11.035 -7.167 2.411 1.00 96.12 74 SER A C 1
ATOM 619 O O . SER A 1 74 ? 10.271 -6.378 2.959 1.00 96.12 74 SER A O 1
ATOM 621 N N . TYR A 1 75 ? 11.436 -8.297 3.005 1.00 94.31 75 TYR A N 1
ATOM 622 C CA . TYR A 1 75 ? 10.948 -8.728 4.314 1.00 94.31 75 TYR A CA 1
ATOM 623 C C . TYR A 1 75 ? 11.108 -7.654 5.396 1.00 94.31 75 TYR A C 1
ATOM 625 O O . TYR A 1 75 ? 10.200 -7.467 6.201 1.00 94.31 75 TYR A O 1
ATOM 633 N N . ARG A 1 76 ? 12.258 -6.969 5.446 1.00 95.69 76 ARG A N 1
ATOM 634 C CA . ARG A 1 76 ? 12.507 -5.923 6.447 1.00 95.69 76 ARG A CA 1
ATOM 635 C C . ARG A 1 76 ? 11.606 -4.716 6.227 1.00 95.69 76 ARG A C 1
ATOM 637 O O . ARG A 1 76 ? 10.979 -4.294 7.183 1.00 95.69 76 ARG A O 1
ATOM 644 N N . ILE A 1 77 ? 11.478 -4.238 4.990 1.00 97.31 77 ILE A N 1
ATOM 645 C CA . ILE A 1 77 ? 10.609 -3.095 4.668 1.00 97.31 77 ILE A CA 1
ATOM 646 C C . ILE A 1 77 ? 9.157 -3.402 5.045 1.00 97.31 77 ILE A C 1
ATOM 648 O O . ILE A 1 77 ? 8.525 -2.630 5.757 1.00 97.31 77 ILE A O 1
ATOM 652 N N . ILE A 1 78 ? 8.645 -4.564 4.634 1.00 97.69 78 ILE A N 1
ATOM 653 C CA . ILE A 1 78 ? 7.269 -4.983 4.934 1.00 97.69 78 ILE A CA 1
ATOM 654 C C . ILE A 1 78 ? 7.070 -5.122 6.450 1.00 97.69 78 ILE A C 1
ATOM 656 O O . ILE A 1 78 ? 6.047 -4.695 6.983 1.00 97.69 78 ILE A O 1
ATOM 660 N N . LYS A 1 79 ? 8.048 -5.696 7.161 1.00 95.88 79 LYS A N 1
ATOM 661 C CA . LYS A 1 79 ? 8.005 -5.812 8.622 1.00 95.88 79 LYS A CA 1
ATOM 662 C C . LYS A 1 79 ? 7.994 -4.441 9.301 1.00 95.88 79 LYS A C 1
ATOM 664 O O . LYS A 1 79 ? 7.194 -4.257 10.209 1.00 95.88 79 LYS A O 1
ATOM 669 N N . ASP A 1 80 ? 8.832 -3.508 8.864 1.00 97.12 80 ASP A N 1
ATOM 670 C CA . ASP A 1 80 ? 8.915 -2.166 9.446 1.00 97.12 80 ASP A CA 1
ATOM 671 C C . ASP A 1 80 ? 7.602 -1.389 9.219 1.00 97.12 80 ASP A C 1
ATOM 673 O O . ASP A 1 80 ? 7.100 -0.745 10.139 1.00 97.12 80 ASP A O 1
ATOM 677 N N . ILE A 1 81 ? 6.978 -1.524 8.038 1.00 98.12 81 ILE A N 1
ATOM 678 C CA 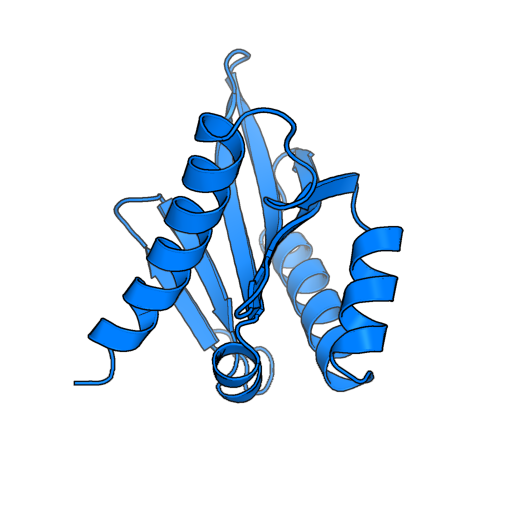. ILE A 1 81 ? 5.637 -0.974 7.756 1.00 98.12 81 ILE A CA 1
ATOM 679 C C . ILE A 1 81 ? 4.586 -1.586 8.692 1.00 98.12 81 ILE A C 1
ATOM 681 O O . ILE A 1 81 ? 3.753 -0.870 9.248 1.00 98.12 81 ILE A O 1
ATOM 685 N N . TYR A 1 82 ? 4.615 -2.908 8.874 1.00 97.12 82 TYR A N 1
ATOM 686 C CA . TYR A 1 82 ? 3.665 -3.603 9.739 1.00 97.12 82 TYR A CA 1
ATOM 687 C C . TYR A 1 82 ? 3.820 -3.210 11.215 1.00 97.12 82 TYR A C 1
ATOM 689 O O . TYR A 1 82 ? 2.825 -2.982 11.900 1.00 97.12 82 TYR A O 1
ATOM 697 N N . GLU A 1 83 ? 5.053 -3.099 11.710 1.00 96.00 83 GLU A N 1
ATOM 698 C CA . GLU A 1 83 ? 5.329 -2.639 13.075 1.00 96.00 83 GLU A CA 1
ATOM 699 C C . GLU A 1 83 ? 4.852 -1.195 13.273 1.00 96.00 83 GLU A C 1
ATOM 701 O O . GLU A 1 83 ? 4.1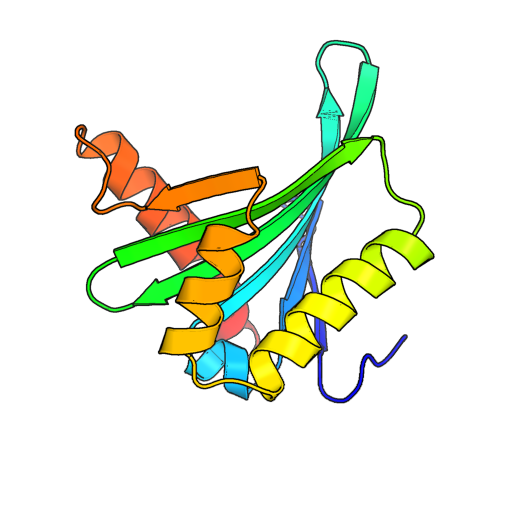71 -0.915 14.258 1.00 96.00 83 GLU A O 1
ATOM 706 N N . LEU A 1 84 ? 5.071 -0.316 12.289 1.00 97.31 84 LEU A N 1
ATOM 707 C CA . LEU A 1 84 ? 4.539 1.046 12.315 1.00 97.31 84 LEU A CA 1
ATOM 708 C C . LEU A 1 84 ? 3.001 1.067 12.382 1.00 97.31 84 LEU A C 1
ATOM 710 O O . LEU A 1 84 ? 2.426 1.834 13.151 1.00 97.31 84 LEU A O 1
ATOM 714 N N . TYR A 1 85 ? 2.322 0.207 11.617 1.00 97.56 85 TYR A N 1
ATOM 715 C CA . TYR A 1 85 ? 0.863 0.071 11.692 1.00 97.56 85 TYR A CA 1
ATOM 716 C C . TYR A 1 85 ? 0.393 -0.364 13.089 1.00 97.56 85 TYR A C 1
ATOM 718 O O . TYR A 1 85 ? -0.621 0.123 13.580 1.00 97.56 85 TYR A O 1
ATOM 726 N N . GLN A 1 86 ? 1.129 -1.255 13.754 1.00 95.94 86 GLN A N 1
ATOM 727 C CA . GLN A 1 86 ? 0.773 -1.755 15.087 1.00 95.94 86 GLN A CA 1
ATOM 728 C C . GLN A 1 86 ? 1.033 -0.741 16.213 1.00 95.94 86 GLN A C 1
ATOM 730 O O . GLN A 1 86 ? 0.352 -0.772 17.239 1.00 95.94 86 GLN A O 1
ATOM 735 N N . GLU A 1 87 ? 2.011 0.150 16.047 1.00 96.81 87 GLU A N 1
ATOM 736 C CA . GLU A 1 87 ? 2.418 1.120 17.073 1.00 96.81 87 GLU A CA 1
ATOM 737 C C . GLU A 1 87 ? 1.585 2.414 17.074 1.00 96.81 87 GLU A C 1
ATOM 739 O O . GLU A 1 87 ? 1.632 3.185 18.039 1.00 96.81 87 GLU A O 1
ATOM 744 N N . HIS A 1 88 ? 0.793 2.651 16.025 1.00 97.69 88 HIS A N 1
ATOM 745 C CA . HIS A 1 88 ? 0.069 3.903 15.812 1.00 97.69 88 HIS A CA 1
ATOM 746 C C . HIS A 1 88 ? -1.429 3.687 15.559 1.00 97.69 88 HIS A C 1
ATOM 748 O O . HIS A 1 88 ? -1.873 2.622 15.142 1.00 97.69 88 HIS A O 1
ATOM 754 N N . SER A 1 89 ? -2.246 4.721 15.800 1.00 97.88 89 SER A N 1
ATOM 755 C CA . SER A 1 89 ? -3.624 4.715 15.293 1.00 97.88 89 SER A CA 1
ATOM 756 C C . SER A 1 89 ? -3.612 4.745 13.765 1.00 97.88 89 SER A C 1
ATOM 758 O O . SER A 1 89 ? -2.694 5.314 13.176 1.00 97.88 89 SER A O 1
ATOM 760 N N . LEU A 1 90 ? -4.666 4.229 13.123 1.00 97.50 90 LEU A N 1
ATOM 761 C CA . LEU A 1 90 ? -4.787 4.240 11.661 1.00 97.50 90 LEU A CA 1
ATOM 762 C C . LEU A 1 90 ? -4.523 5.633 11.064 1.00 97.50 90 LEU A C 1
ATOM 764 O O . LEU A 1 90 ? -3.743 5.766 10.132 1.00 97.50 90 LEU A O 1
ATOM 768 N N . SER A 1 91 ? -5.096 6.691 11.646 1.00 97.12 91 SER A N 1
ATOM 769 C CA . SER A 1 91 ? -4.883 8.064 11.168 1.00 97.12 91 SER A CA 1
ATOM 770 C C . SER A 1 91 ? -3.416 8.499 11.221 1.00 97.12 91 SER A C 1
ATOM 772 O O . SER A 1 91 ? -2.927 9.107 10.276 1.00 97.12 91 SER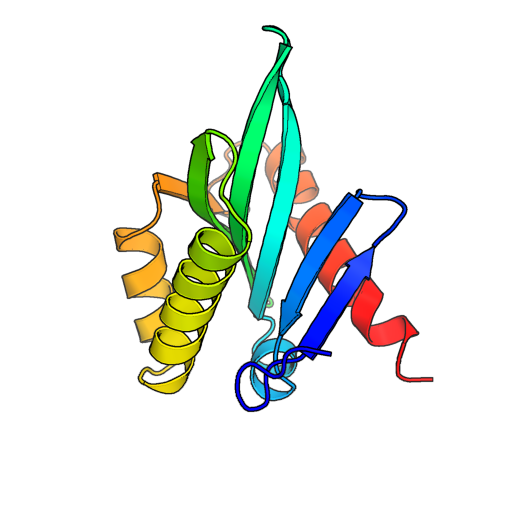 A O 1
ATOM 774 N N . SER A 1 92 ? -2.717 8.195 12.319 1.00 98.31 92 SER A N 1
ATOM 775 C CA . SER A 1 92 ? -1.306 8.554 12.482 1.00 98.31 92 SER A CA 1
ATOM 776 C C . SER A 1 92 ? -0.408 7.690 11.605 1.00 98.31 92 SER A C 1
ATOM 778 O O . SER A 1 92 ? 0.537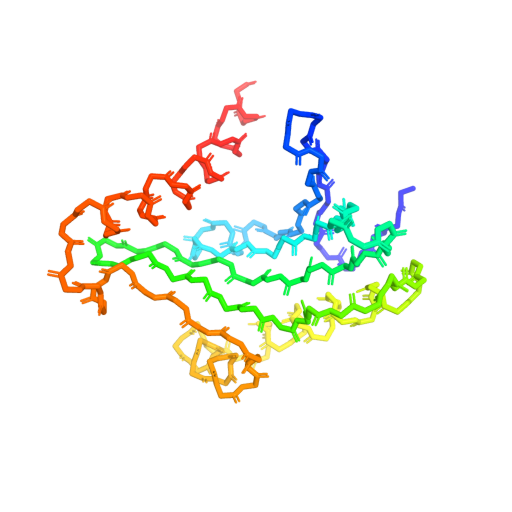 8.203 11.021 1.00 98.31 92 SER A O 1
ATOM 780 N N . PHE A 1 93 ? -0.724 6.404 11.459 1.00 98.44 93 PHE A N 1
ATOM 781 C CA . PHE A 1 93 ? -0.045 5.516 10.524 1.00 98.44 93 PHE A CA 1
ATOM 782 C C . PHE A 1 93 ? -0.130 6.045 9.086 1.00 98.44 93 PHE A C 1
ATOM 784 O O . PHE A 1 93 ? 0.898 6.168 8.428 1.00 98.44 93 PHE A O 1
ATOM 791 N N . LEU A 1 94 ? -1.329 6.417 8.622 1.00 97.94 94 LEU A N 1
ATOM 792 C CA . LEU A 1 94 ? -1.537 6.945 7.270 1.00 97.94 94 LEU A CA 1
ATOM 793 C C . LEU A 1 94 ? -0.807 8.277 7.041 1.00 97.94 94 LEU A C 1
ATOM 795 O O . LEU A 1 94 ? -0.270 8.512 5.961 1.00 97.94 94 LEU A O 1
ATOM 799 N N . GLU A 1 95 ? -0.756 9.147 8.051 1.00 97.88 95 GLU A N 1
ATOM 800 C CA . GLU A 1 95 ? 0.013 10.393 7.984 1.00 97.88 95 GLU A CA 1
ATOM 801 C C . GLU A 1 95 ? 1.515 10.112 7.848 1.00 97.88 95 GLU A C 1
ATOM 803 O O . GLU A 1 95 ? 2.149 10.602 6.912 1.00 97.88 95 GLU A O 1
ATOM 808 N N . ILE A 1 96 ? 2.065 9.257 8.716 1.00 98.25 96 ILE A N 1
ATOM 809 C CA . ILE A 1 96 ? 3.488 8.898 8.693 1.00 98.25 96 ILE A CA 1
ATOM 810 C C . ILE A 1 96 ? 3.847 8.216 7.370 1.00 98.25 96 ILE A C 1
ATOM 812 O O . ILE A 1 96 ? 4.855 8.557 6.753 1.00 98.25 96 ILE A O 1
ATOM 816 N N . ILE A 1 97 ? 3.035 7.264 6.903 1.00 98.06 97 ILE A N 1
ATOM 817 C CA . ILE A 1 97 ? 3.361 6.521 5.686 1.00 98.06 97 ILE A CA 1
ATOM 818 C C . ILE A 1 97 ? 3.284 7.406 4.444 1.00 98.06 97 ILE A C 1
ATOM 820 O O . ILE A 1 97 ? 4.113 7.266 3.548 1.00 98.06 97 ILE A O 1
ATOM 824 N N . ARG A 1 98 ? 2.374 8.389 4.425 1.00 97.38 98 ARG A N 1
ATOM 825 C CA . ARG A 1 98 ? 2.343 9.419 3.383 1.00 97.38 98 ARG A CA 1
ATOM 826 C C . ARG A 1 98 ? 3.628 10.243 3.371 1.00 97.38 98 ARG A C 1
ATOM 828 O O . ARG A 1 98 ? 4.170 10.475 2.295 1.00 97.38 98 ARG A O 1
ATOM 835 N N . GLU A 1 99 ? 4.123 10.668 4.533 1.00 97.81 99 GLU A N 1
ATOM 836 C CA . GLU A 1 99 ? 5.374 11.435 4.634 1.00 97.81 99 GLU A CA 1
ATOM 837 C C . GLU A 1 99 ? 6.609 10.630 4.211 1.00 97.81 99 GLU A C 1
ATOM 839 O O . GLU A 1 99 ? 7.541 11.190 3.633 1.00 97.81 99 GLU A O 1
ATOM 844 N N . LEU A 1 100 ? 6.617 9.326 4.496 1.00 97.44 100 LEU A N 1
ATOM 845 C CA . LEU A 1 100 ? 7.723 8.427 4.163 1.00 97.44 100 LEU A CA 1
ATOM 846 C C . LEU A 1 100 ? 7.660 7.877 2.731 1.00 97.44 100 LEU A C 1
ATOM 848 O O . LEU A 1 100 ? 8.666 7.365 2.239 1.00 97.44 100 LEU A O 1
ATOM 852 N N . SER A 1 101 ? 6.502 7.949 2.073 1.00 97.75 101 SER A N 1
ATOM 853 C CA . SER A 1 101 ? 6.309 7.411 0.727 1.00 97.75 101 SER A CA 1
ATOM 854 C C . SER A 1 101 ? 7.163 8.139 -0.319 1.00 97.75 101 SER A C 1
ATOM 856 O O . SER A 1 101 ? 7.294 9.365 -0.308 1.00 97.75 101 SER A O 1
ATOM 858 N N . VAL A 1 102 ? 7.727 7.383 -1.264 1.00 97.62 102 VAL A N 1
ATOM 859 C CA . VAL A 1 102 ? 8.431 7.948 -2.431 1.00 97.62 102 VAL A CA 1
ATOM 860 C C . VAL A 1 102 ? 7.452 8.497 -3.468 1.00 97.62 102 VAL A C 1
ATOM 862 O O . VAL A 1 102 ? 7.791 9.380 -4.254 1.00 97.62 102 VAL A O 1
ATOM 865 N N . SER A 1 103 ? 6.228 7.971 -3.464 1.00 97.00 103 SER A N 1
ATOM 866 C CA . SER A 1 103 ? 5.116 8.422 -4.289 1.00 97.00 103 SER A CA 1
ATOM 867 C C . SER A 1 103 ? 3.807 8.164 -3.554 1.00 97.00 103 SER A C 1
ATOM 869 O O . SER A 1 103 ? 3.665 7.169 -2.846 1.00 97.00 103 SER A O 1
ATOM 871 N N . TYR A 1 104 ? 2.840 9.053 -3.749 1.00 96.06 104 TYR A N 1
ATOM 872 C CA . TYR A 1 104 ? 1.519 8.961 -3.147 1.00 96.06 104 TYR A CA 1
ATOM 873 C C . TYR A 1 104 ? 0.453 9.303 -4.183 1.00 96.06 104 TYR A C 1
ATOM 875 O O . TYR A 1 104 ? 0.520 10.341 -4.852 1.00 96.06 104 TYR A O 1
ATOM 883 N N . THR A 1 105 ? -0.545 8.433 -4.288 1.00 95.50 105 THR A N 1
ATOM 884 C CA . THR A 1 105 ? -1.695 8.612 -5.168 1.00 95.50 105 THR A CA 1
ATOM 885 C C . THR A 1 105 ? -2.984 8.488 -4.366 1.00 95.50 105 THR A C 1
ATOM 887 O O . THR A 1 105 ? -3.177 7.528 -3.634 1.00 95.50 105 THR A O 1
ATOM 890 N N . SER A 1 106 ? -3.895 9.443 -4.551 1.00 96.06 106 SER A N 1
ATOM 891 C CA . SER A 1 106 ? -5.265 9.388 -4.031 1.00 96.06 106 SER A CA 1
ATOM 892 C C . SER A 1 106 ? -6.260 9.591 -5.161 1.00 96.06 106 SER A C 1
ATOM 894 O O . SER A 1 106 ? -6.018 10.389 -6.082 1.00 96.06 106 SER A O 1
ATOM 896 N N . ALA A 1 107 ? -7.380 8.875 -5.087 1.00 95.31 107 ALA A N 1
ATOM 897 C CA . ALA A 1 107 ? -8.481 9.012 -6.023 1.00 95.31 107 ALA A CA 1
ATOM 898 C C . ALA A 1 107 ? -9.125 10.406 -5.922 1.00 95.31 107 ALA A C 1
ATOM 900 O O . ALA A 1 107 ? -9.380 11.040 -6.950 1.00 95.31 107 ALA A O 1
ATOM 901 N N . LEU A 1 108 ? -9.315 10.934 -4.707 1.00 94.94 108 LEU A N 1
ATOM 902 C CA . LEU A 1 108 ? -9.839 12.288 -4.476 1.00 94.94 108 LEU A CA 1
ATOM 903 C C . LEU A 1 108 ? -8.913 13.402 -4.978 1.00 94.94 108 LEU A C 1
ATOM 905 O O . LEU A 1 108 ? -9.389 14.491 -5.303 1.00 94.94 108 LEU A O 1
ATOM 909 N N . MET A 1 109 ? -7.607 13.148 -5.071 1.00 94.31 109 MET A N 1
ATOM 910 C CA . MET A 1 109 ? -6.647 14.117 -5.611 1.00 94.31 109 MET A CA 1
ATOM 911 C C . MET A 1 109 ? -6.622 14.173 -7.144 1.00 94.31 109 MET A C 1
ATOM 913 O O . MET A 1 109 ? -5.977 15.057 -7.716 1.00 94.31 109 MET A O 1
ATOM 917 N N . GLN A 1 110 ? -7.318 13.265 -7.833 1.00 93.00 110 GLN A N 1
ATOM 918 C CA . GLN A 1 110 ? -7.348 13.261 -9.291 1.00 93.00 110 GLN A CA 1
ATOM 919 C C . GLN A 1 110 ? -8.294 14.327 -9.845 1.00 93.00 110 GLN A C 1
ATOM 921 O O . GLN A 1 110 ? -9.460 14.421 -9.478 1.00 93.00 110 GLN A O 1
ATOM 926 N N . SER A 1 111 ? -7.810 15.086 -10.828 1.00 93.00 111 SER A N 1
ATOM 927 C CA . SER A 1 111 ? -8.629 16.066 -11.555 1.00 93.00 111 SER A CA 1
ATOM 928 C C . SER A 1 111 ? -9.522 15.444 -12.634 1.00 93.00 111 SER A C 1
ATOM 930 O O . SER A 1 111 ? -10.458 16.090 -13.104 1.00 93.00 111 SER A O 1
ATOM 932 N N . ARG A 1 112 ? -9.228 14.207 -13.058 1.00 93.94 112 ARG A N 1
ATOM 933 C CA . ARG A 1 112 ? -9.979 13.471 -14.083 1.00 93.94 112 ARG A CA 1
ATOM 934 C C . ARG A 1 112 ? -10.733 12.312 -13.445 1.00 93.94 112 ARG A C 1
ATOM 936 O O . ARG A 1 112 ? -10.108 11.470 -12.805 1.00 93.94 112 ARG A O 1
ATOM 943 N N . GLU A 1 113 ? -12.038 12.231 -13.698 1.00 93.25 113 GLU A N 1
ATOM 944 C CA . GLU A 1 113 ? -12.893 11.174 -13.137 1.00 93.25 113 GLU A CA 1
ATOM 945 C C . GLU A 1 113 ? -12.433 9.772 -13.558 1.00 93.25 113 GLU A C 1
ATOM 947 O O . GLU A 1 113 ? -12.429 8.860 -12.746 1.00 93.25 113 GLU A O 1
ATOM 952 N N . GLU A 1 114 ? -11.951 9.609 -14.792 1.00 93.50 114 GLU A N 1
ATOM 953 C CA . GLU A 1 114 ? -11.395 8.335 -15.271 1.00 93.50 114 GLU A CA 1
ATOM 954 C C . GLU A 1 114 ? -10.206 7.864 -14.417 1.00 93.50 114 GLU A C 1
ATOM 956 O O . GLU A 1 114 ? -10.112 6.689 -14.072 1.00 93.50 114 GLU A O 1
ATOM 961 N N . ASN A 1 115 ? -9.315 8.782 -14.023 1.00 91.25 115 ASN A N 1
ATOM 962 C CA . ASN A 1 115 ? -8.174 8.446 -13.171 1.00 91.25 115 ASN A CA 1
ATOM 963 C C . ASN A 1 115 ? -8.626 8.086 -11.757 1.00 91.25 115 ASN A C 1
ATOM 965 O O . ASN A 1 115 ? -8.108 7.133 -11.182 1.00 91.25 115 ASN A O 1
ATOM 969 N N . LYS A 1 116 ? -9.586 8.844 -11.214 1.00 93.44 116 LYS A N 1
ATOM 970 C CA . LYS A 1 116 ? -10.189 8.572 -9.908 1.00 93.44 116 LYS A CA 1
ATOM 971 C C . LYS A 1 116 ? -10.808 7.177 -9.881 1.00 93.44 116 LYS A C 1
ATOM 973 O O . LYS A 1 116 ? -10.482 6.386 -9.003 1.00 93.44 116 LYS A O 1
ATOM 978 N N . GLN A 1 117 ? -11.645 6.869 -10.870 1.00 93.44 117 GLN A N 1
ATOM 979 C CA . GLN A 1 117 ? -12.330 5.586 -10.975 1.00 93.44 117 GLN A CA 1
ATOM 980 C C . GLN A 1 117 ? -11.331 4.434 -11.106 1.00 93.44 117 GLN A C 1
ATOM 982 O O . GLN A 1 117 ? -11.454 3.446 -10.395 1.00 93.44 117 GLN A O 1
ATOM 987 N N . ARG A 1 118 ? -10.280 4.604 -11.918 1.00 92.81 118 ARG A N 1
ATOM 988 C CA . ARG A 1 118 ? -9.207 3.610 -12.061 1.00 92.81 118 ARG A CA 1
ATOM 989 C C . ARG A 1 118 ? -8.503 3.286 -10.738 1.00 92.81 118 ARG A C 1
ATOM 991 O O . ARG A 1 118 ? -8.210 2.123 -10.495 1.00 92.81 118 ARG A O 1
ATOM 998 N N . ILE A 1 119 ? -8.220 4.289 -9.901 1.00 93.00 119 ILE A N 1
ATOM 999 C CA . ILE A 1 119 ? -7.586 4.070 -8.586 1.00 93.00 119 ILE A CA 1
ATOM 1000 C C . ILE A 1 119 ? -8.551 3.343 -7.646 1.00 93.00 119 ILE A C 1
ATOM 1002 O O . ILE A 1 119 ? -8.168 2.366 -7.010 1.00 93.00 119 ILE A O 1
ATOM 1006 N N . VAL A 1 120 ? -9.809 3.797 -7.588 1.00 94.19 120 VAL A N 1
ATOM 1007 C CA . VAL A 1 120 ? -10.842 3.172 -6.749 1.00 94.19 120 VAL A CA 1
ATOM 1008 C C . VAL A 1 120 ? -11.055 1.715 -7.135 1.00 94.19 120 VAL A C 1
ATOM 1010 O O . VAL A 1 120 ? -11.095 0.867 -6.249 1.00 94.19 120 VAL A O 1
ATOM 1013 N N . ASP A 1 121 ? -11.196 1.423 -8.426 1.00 93.56 121 ASP A N 1
ATOM 1014 C CA . ASP A 1 121 ? -11.456 0.065 -8.900 1.00 93.56 121 ASP A CA 1
ATOM 1015 C C . ASP A 1 121 ? -10.261 -0.848 -8.640 1.00 93.56 121 ASP A C 1
ATOM 1017 O O . ASP A 1 121 ? -10.461 -1.913 -8.068 1.00 93.56 121 ASP A O 1
ATOM 1021 N N . GLY A 1 122 ? -9.031 -0.402 -8.924 1.00 90.25 122 GLY A N 1
ATOM 1022 C CA . GLY A 1 122 ? -7.831 -1.203 -8.661 1.00 90.25 122 GLY A CA 1
ATOM 1023 C C . GLY A 1 122 ? -7.669 -1.574 -7.183 1.00 90.25 122 GLY A C 1
ATOM 1024 O O . GLY A 1 122 ? -7.478 -2.740 -6.850 1.00 90.25 122 GLY A O 1
ATOM 1025 N N . ILE A 1 123 ? -7.828 -0.606 -6.274 1.00 92.69 123 ILE A N 1
ATOM 1026 C CA . ILE A 1 123 ? -7.725 -0.875 -4.830 1.00 92.69 123 ILE A CA 1
ATOM 1027 C C . ILE A 1 123 ? -8.920 -1.714 -4.346 1.00 92.69 123 ILE A C 1
ATOM 1029 O O . ILE A 1 123 ? -8.773 -2.609 -3.512 1.00 92.69 123 ILE A O 1
ATOM 1033 N N . ARG A 1 124 ? -10.127 -1.474 -4.867 1.00 92.38 124 ARG A N 1
ATOM 1034 C CA . ARG A 1 124 ? -11.308 -2.270 -4.502 1.00 92.38 124 ARG A CA 1
ATOM 1035 C C . ARG A 1 124 ? -11.178 -3.721 -4.961 1.00 92.38 124 ARG A C 1
ATOM 1037 O O . ARG A 1 124 ? -11.565 -4.615 -4.211 1.00 92.38 124 ARG A O 1
ATOM 1044 N N . GLU A 1 125 ? -10.642 -3.963 -6.151 1.00 89.44 125 GLU A N 1
ATOM 1045 C CA . GLU A 1 125 ? -10.349 -5.306 -6.659 1.00 89.44 125 GLU A CA 1
ATOM 1046 C C . GLU A 1 125 ? -9.359 -6.039 -5.749 1.00 89.44 125 GLU A C 1
ATOM 1048 O O . GLU A 1 125 ? -9.643 -7.181 -5.369 1.00 89.44 125 GLU A O 1
ATOM 1053 N N . THR A 1 126 ? -8.303 -5.355 -5.276 1.00 90.12 126 THR A N 1
ATOM 1054 C CA . THR A 1 126 ? -7.409 -5.892 -4.236 1.00 90.12 126 THR A CA 1
ATOM 1055 C C . THR A 1 126 ? -8.218 -6.408 -3.038 1.00 90.12 126 THR A C 1
ATOM 1057 O O . THR A 1 126 ? -8.069 -7.566 -2.647 1.00 90.12 126 THR A O 1
ATOM 1060 N N . PHE A 1 127 ? -9.115 -5.596 -2.462 1.00 88.88 127 PHE A N 1
ATOM 1061 C CA . PHE A 1 127 ? -9.868 -5.999 -1.265 1.00 88.88 127 PHE A CA 1
ATOM 1062 C C . PHE A 1 127 ? -10.919 -7.087 -1.521 1.00 88.88 127 PHE A C 1
ATOM 1064 O O . PHE A 1 127 ? -11.089 -7.979 -0.686 1.00 88.88 127 PHE A O 1
ATOM 1071 N N . ASN A 1 128 ? -11.580 -7.067 -2.680 1.00 86.94 128 ASN A N 1
ATOM 1072 C CA . ASN A 1 128 ? -12.547 -8.097 -3.068 1.00 86.94 128 ASN A CA 1
ATOM 1073 C C . ASN A 1 128 ? -11.894 -9.485 -3.164 1.00 86.94 128 ASN A C 1
ATOM 1075 O O . ASN A 1 128 ? -12.539 -10.489 -2.855 1.00 86.94 128 ASN A O 1
ATOM 1079 N N . SER A 1 129 ? -10.610 -9.553 -3.541 1.00 81.44 129 SER A N 1
ATOM 1080 C CA . SER A 1 129 ? -9.867 -10.818 -3.619 1.00 81.44 129 SER A CA 1
ATOM 1081 C C . SER A 1 129 ? -9.751 -11.535 -2.264 1.00 81.44 129 SER A C 1
ATOM 1083 O O . SER A 1 129 ? -9.685 -12.763 -2.226 1.00 81.44 129 SER A O 1
ATOM 1085 N N . PHE A 1 130 ? -9.808 -10.803 -1.142 1.00 78.62 130 PHE A N 1
ATOM 1086 C CA . PHE A 1 130 ? -9.780 -11.392 0.201 1.00 78.62 130 PHE A CA 1
ATOM 1087 C C . PHE A 1 130 ? -11.161 -11.839 0.689 1.00 78.62 130 PHE A C 1
ATOM 1089 O O . PHE A 1 130 ? -11.254 -12.792 1.461 1.00 78.62 130 PHE A O 1
ATOM 1096 N N . GLU A 1 131 ? -12.238 -11.195 0.233 1.00 65.88 131 GLU A N 1
ATOM 1097 C CA . GLU A 1 131 ? -13.611 -11.547 0.628 1.00 65.88 131 GLU A CA 1
ATOM 1098 C C . GLU A 1 131 ? -14.065 -12.877 0.001 1.00 65.88 131 GLU A C 1
ATOM 1100 O O . GLU A 1 131 ? -14.791 -13.647 0.629 1.00 65.88 131 GLU A O 1
ATOM 1105 N N . VAL A 1 132 ? -13.572 -13.209 -1.198 1.00 56.62 132 VAL A N 1
ATOM 1106 C CA . VAL A 1 132 ? -13.868 -14.485 -1.882 1.00 56.62 132 VAL A CA 1
ATOM 1107 C C . VAL A 1 132 ? -13.209 -15.692 -1.190 1.00 56.62 132 VAL A C 1
ATOM 1109 O O . VAL A 1 132 ? -13.695 -16.814 -1.316 1.00 56.62 132 VAL A O 1
ATOM 1112 N N . VAL A 1 133 ? -12.135 -15.485 -0.420 1.00 48.09 133 VAL A N 1
ATOM 1113 C CA . VAL A 1 133 ? -11.374 -16.560 0.253 1.00 48.09 133 VAL A CA 1
ATOM 1114 C C . VAL A 1 133 ? -11.985 -16.957 1.611 1.00 48.09 133 VAL A C 1
ATOM 1116 O O . VAL A 1 133 ? -11.612 -17.984 2.175 1.00 48.09 133 VAL A O 1
ATOM 1119 N N . GLN A 1 134 ? -12.950 -16.193 2.136 1.00 40.66 134 GLN A N 1
ATOM 1120 C CA . GLN A 1 134 ? -13.591 -16.448 3.438 1.00 40.66 134 GLN A CA 1
ATOM 1121 C C . GLN A 1 134 ? -14.897 -17.277 3.371 1.00 40.66 134 GLN A C 1
ATOM 1123 O O . GLN A 1 134 ? -15.651 -17.289 4.347 1.00 40.66 134 GLN A O 1
ATOM 1128 N N . VAL A 1 135 ? -15.169 -17.981 2.260 1.00 35.94 135 VAL A N 1
ATOM 1129 C CA . VAL A 1 135 ? -16.364 -18.843 2.069 1.00 35.94 135 VAL A CA 1
ATOM 1130 C C . VAL A 1 135 ? -16.038 -20.329 2.191 1.00 35.94 135 VAL A C 1
ATOM 1132 O O . VAL A 1 135 ? -15.085 -20.787 1.524 1.00 35.94 135 VAL A O 1
#

pLDDT: mean 90.95, std 12.66, range [35.94, 98.5]

Radius of gyration: 14.63 Å; chains: 1; bounding box: 33×36×38 Å

Organism: NCBI:txid199441

Secondary structure (DSSP, 8-state):
---BTTBEEEEETTTTEEEEE-HHHHHTTEEEEEEEEE-TTS-EEEEEEEEEE-SS-EEEEEEEEEEPPPHHHHHHHHHHHHHHHHHS-HHHHHHHHHHH-SEEEESTT-SSHHHHHHHHHHHHHHHHHHHGGG-

Sequence (135 aa):
MLKIGEMNRSFNEEEETYYYYSEQMLNDKVVIKENTFMTIDDNVETIISVEHLNDLDAEDFTMYWDDLLSPIQSYRIIKDIYELYQEHSLSSFLEIIRELSVSYTSALMQSREENKQRIVDGIRETFNSFEVVQV

Foldseek 3Di:
DDDLDQKDWDADPVQRKIKIDHPVCLVQLKIWIWDWDADPVRFIWIWIWMWHDDPPKTKIFTQDIDHDDDPVRVVVSVSVLVVLPVVDDPVVSVVVSNVNGPDMDMLVPDPDVVSSVVRNVVSVVVSVVVVVVPD